Protein AF-A0A4R3VUG9-F1 (afdb_monomer_lite)

Structure (mmCIF, N/CA/C/O backbone):
data_AF-A0A4R3VUG9-F1
#
_entry.id   AF-A0A4R3VUG9-F1
#
loop_
_atom_site.group_PDB
_atom_site.id
_atom_site.type_symbol
_atom_site.label_atom_id
_atom_site.label_alt_id
_atom_site.label_comp_id
_atom_site.label_asym_id
_atom_site.label_entity_id
_atom_site.label_seq_id
_atom_site.pdbx_PDB_ins_code
_atom_site.Cartn_x
_atom_site.Cartn_y
_atom_site.Cartn_z
_atom_site.occupancy
_atom_site.B_iso_or_equiv
_atom_site.auth_seq_id
_atom_site.auth_comp_id
_atom_site.auth_asym_id
_atom_site.auth_atom_id
_atom_site.pdbx_PDB_model_num
ATOM 1 N N . MET A 1 1 ? -8.841 3.083 -35.142 1.00 40.03 1 MET A N 1
ATOM 2 C CA . MET A 1 1 ? -8.170 4.208 -34.458 1.00 40.03 1 MET A CA 1
ATOM 3 C C . MET A 1 1 ? -6.798 3.709 -34.032 1.00 40.03 1 MET A C 1
ATOM 5 O O . MET A 1 1 ? -6.736 2.742 -33.289 1.00 40.03 1 MET A O 1
ATOM 9 N N . LYS A 1 2 ? -5.717 4.235 -34.617 1.00 39.03 2 LYS A N 1
ATOM 10 C CA . LYS A 1 2 ? -4.350 3.794 -34.313 1.00 39.03 2 LYS A CA 1
ATOM 11 C C . LYS A 1 2 ? -3.861 4.646 -33.146 1.00 39.03 2 LYS A C 1
ATOM 13 O O . LYS A 1 2 ? -3.554 5.816 -33.340 1.00 39.03 2 LYS A O 1
ATOM 18 N N . THR A 1 3 ? -3.903 4.096 -31.938 1.00 35.03 3 THR A N 1
ATOM 19 C CA . THR A 1 3 ? -3.443 4.799 -30.739 1.00 35.03 3 THR A CA 1
ATOM 20 C C . THR A 1 3 ? -1.920 4.791 -30.742 1.00 35.03 3 THR A C 1
ATOM 22 O O . THR A 1 3 ? -1.295 3.742 -30.605 1.00 35.03 3 THR A O 1
ATOM 25 N N . THR A 1 4 ? -1.322 5.952 -30.979 1.00 39.03 4 THR A N 1
ATOM 26 C CA . THR A 1 4 ? 0.123 6.152 -30.881 1.00 39.03 4 THR A CA 1
ATOM 27 C C . THR A 1 4 ? 0.481 6.239 -29.400 1.00 39.03 4 THR A C 1
ATOM 29 O O . THR A 1 4 ? 0.087 7.188 -28.727 1.00 39.03 4 THR A O 1
ATOM 32 N N . PHE A 1 5 ? 1.192 5.238 -28.883 1.00 41.72 5 PHE A N 1
ATOM 33 C CA . PHE A 1 5 ? 1.787 5.298 -27.551 1.00 41.72 5 PHE A CA 1
ATOM 34 C C . PHE A 1 5 ? 3.024 6.192 -27.635 1.00 41.72 5 PHE A C 1
ATOM 36 O O . PHE A 1 5 ? 4.017 5.823 -28.261 1.00 41.72 5 PHE A O 1
ATOM 43 N N . VAL A 1 6 ? 2.944 7.388 -27.058 1.00 40.00 6 VAL A N 1
ATOM 44 C CA . VAL A 1 6 ? 4.119 8.233 -26.842 1.00 40.00 6 VAL A CA 1
ATOM 45 C C . VAL A 1 6 ? 4.768 7.727 -25.554 1.00 40.00 6 VAL A C 1
ATOM 47 O O . VAL A 1 6 ? 4.288 8.021 -24.464 1.00 40.00 6 VAL A O 1
ATOM 50 N N . ASN A 1 7 ? 5.784 6.873 -25.684 1.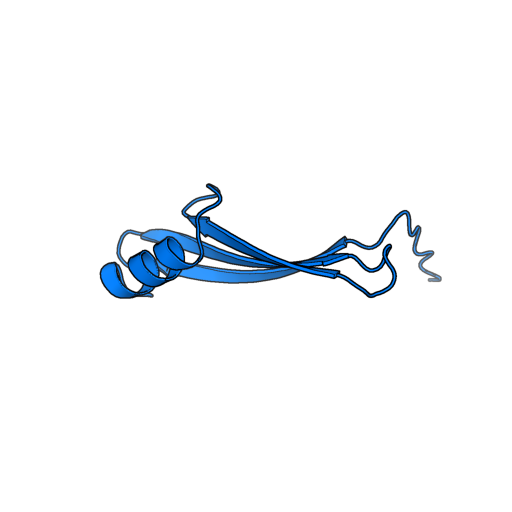00 44.16 7 ASN A N 1
ATOM 51 C CA . ASN A 1 7 ? 6.568 6.384 -24.551 1.00 44.16 7 ASN A CA 1
ATOM 52 C C . ASN A 1 7 ? 7.758 7.296 -24.303 1.00 44.16 7 ASN A C 1
ATOM 54 O O . ASN A 1 7 ? 8.725 7.260 -25.058 1.00 44.16 7 ASN A O 1
ATOM 58 N N . GLU A 1 8 ? 7.704 8.043 -23.207 1.00 48.28 8 GLU A N 1
ATOM 59 C CA . GLU A 1 8 ? 8.852 8.767 -22.647 1.00 48.28 8 GLU A CA 1
ATOM 60 C C . GLU A 1 8 ? 9.367 8.111 -21.346 1.00 48.28 8 GLU A C 1
ATOM 62 O O . GLU A 1 8 ? 9.912 8.777 -20.472 1.00 48.28 8 GLU A O 1
ATOM 67 N N . GLY A 1 9 ? 9.220 6.785 -21.224 1.00 49.75 9 GLY A N 1
ATOM 68 C CA . GLY A 1 9 ? 9.717 5.972 -20.106 1.00 49.75 9 GLY A CA 1
ATOM 69 C C . GLY A 1 9 ? 8.581 5.347 -19.297 1.00 49.75 9 GLY A C 1
ATOM 70 O O . GLY A 1 9 ? 7.755 6.054 -18.719 1.00 49.75 9 GLY A O 1
ATOM 71 N N . HIS A 1 10 ? 8.485 4.016 -19.282 1.00 58.53 10 HIS A N 1
ATOM 72 C CA . HIS A 1 10 ? 7.335 3.342 -18.692 1.00 58.53 10 HIS A CA 1
ATOM 73 C C . HIS A 1 10 ? 7.573 3.047 -17.211 1.00 58.53 10 HIS A C 1
ATOM 75 O O . HIS A 1 10 ? 8.091 2.002 -16.817 1.00 58.53 10 HIS A O 1
ATOM 81 N N . ILE A 1 11 ? 7.124 3.960 -16.353 1.00 69.25 11 ILE A N 1
ATOM 82 C CA . ILE A 1 11 ? 6.919 3.627 -14.944 1.00 69.25 11 ILE A CA 1
ATOM 83 C C . ILE A 1 11 ? 5.527 3.003 -14.816 1.00 69.25 11 ILE A C 1
ATOM 85 O O . ILE A 1 11 ? 4.510 3.697 -14.846 1.00 69.25 11 ILE A O 1
ATOM 89 N N . GLY A 1 12 ? 5.475 1.677 -14.705 1.00 80.12 12 GLY A N 1
ATOM 90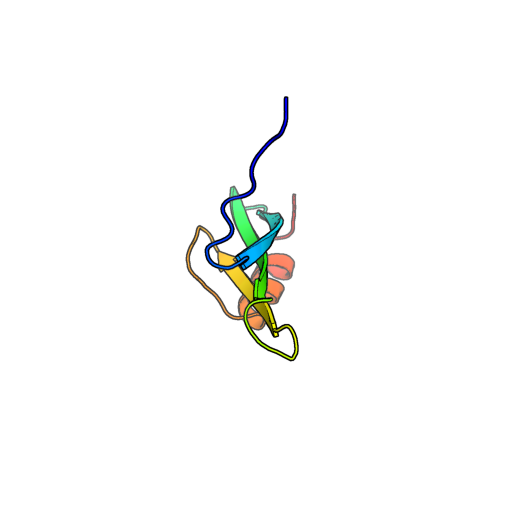 C CA . GLY A 1 12 ? 4.250 0.944 -14.387 1.00 80.12 12 GLY A CA 1
ATOM 91 C C . GLY A 1 12 ? 3.956 0.988 -12.886 1.00 80.12 12 GLY A C 1
ATOM 92 O O . GLY A 1 12 ? 4.880 0.958 -12.073 1.00 80.12 12 GLY A O 1
ATOM 93 N N . GLN A 1 13 ? 2.678 1.032 -12.499 1.00 88.25 13 GLN A N 1
ATOM 94 C CA . GLN A 1 13 ? 2.269 1.028 -11.091 1.00 88.25 13 GLN A CA 1
ATOM 95 C C . GLN A 1 13 ? 1.087 0.081 -10.848 1.00 88.25 13 GLN A C 1
ATOM 97 O O . GLN A 1 13 ? 0.048 0.197 -11.496 1.00 88.25 13 GLN A O 1
ATOM 102 N N . ILE A 1 14 ? 1.221 -0.816 -9.866 1.00 88.88 14 ILE A N 1
ATOM 103 C CA . ILE A 1 14 ? 0.136 -1.673 -9.364 1.00 88.88 14 ILE A CA 1
ATOM 104 C C . ILE A 1 14 ? -0.084 -1.378 -7.878 1.00 88.88 14 ILE A C 1
ATOM 106 O O . ILE A 1 14 ? 0.865 -1.355 -7.096 1.00 88.88 14 ILE A O 1
ATOM 110 N N . ASN A 1 15 ? -1.344 -1.174 -7.482 1.00 91.56 15 ASN A N 1
ATOM 111 C CA . ASN A 1 15 ? -1.729 -0.779 -6.126 1.00 91.56 15 ASN A CA 1
ATOM 112 C C . ASN A 1 15 ? -2.581 -1.850 -5.444 1.00 91.56 15 ASN A C 1
ATOM 114 O O . ASN A 1 15 ? -3.517 -2.372 -6.045 1.00 91.56 15 ASN A O 1
ATOM 118 N N . GLN A 1 16 ? -2.333 -2.080 -4.157 1.00 92.00 16 GLN A N 1
ATOM 119 C CA . GLN A 1 16 ? -3.233 -2.816 -3.276 1.00 92.00 16 GLN A CA 1
ATOM 120 C C . GLN A 1 16 ? -3.508 -1.978 -2.022 1.00 92.00 16 GLN A C 1
ATOM 122 O O . GLN A 1 16 ? -2.595 -1.671 -1.259 1.00 92.00 16 GLN A O 1
ATOM 127 N N . GLY A 1 17 ? -4.764 -1.576 -1.828 1.00 92.94 17 GLY A N 1
ATOM 128 C CA . GLY A 1 17 ? -5.202 -0.743 -0.706 1.00 92.94 17 GLY A CA 1
ATOM 129 C C . GLY A 1 17 ? -6.120 -1.498 0.248 1.00 92.94 17 GLY A C 1
ATOM 130 O O . GLY A 1 17 ? -6.904 -2.337 -0.185 1.00 92.94 17 GLY A O 1
ATOM 131 N N . TYR A 1 18 ? -6.034 -1.167 1.533 1.00 93.75 18 TYR A N 1
ATOM 132 C CA . TYR A 1 18 ? -6.882 -1.702 2.591 1.00 93.75 18 TYR A CA 1
ATOM 133 C C . TYR A 1 18 ? -7.413 -0.562 3.455 1.00 93.75 18 TYR A C 1
ATOM 135 O O . TYR A 1 18 ? -6.654 0.339 3.835 1.00 93.75 18 TYR A O 1
ATOM 143 N N . THR A 1 19 ? -8.694 -0.631 3.803 1.00 95.75 19 THR A N 1
ATOM 144 C CA . THR A 1 19 ? -9.286 0.222 4.833 1.00 95.75 19 THR A CA 1
ATOM 145 C C . THR A 1 19 ? -9.097 -0.461 6.181 1.00 95.75 19 THR A C 1
ATOM 147 O O . THR A 1 19 ? -9.421 -1.633 6.351 1.00 95.75 19 THR A O 1
ATOM 150 N N . LEU A 1 20 ? -8.527 0.262 7.134 1.00 94.12 20 LEU A N 1
ATOM 151 C CA . LEU A 1 20 ? -8.336 -0.202 8.500 1.00 94.12 20 LEU A CA 1
ATOM 152 C C . LEU A 1 20 ? -9.576 0.093 9.345 1.00 94.12 20 LEU A C 1
ATOM 154 O O . LEU A 1 20 ? -10.324 1.023 9.039 1.00 94.12 20 LEU A O 1
ATOM 158 N N . SER A 1 21 ? -9.760 -0.623 10.458 1.00 94.44 21 SER A N 1
ATOM 159 C CA . SER A 1 21 ? -10.951 -0.456 11.317 1.00 94.44 21 SER A CA 1
ATOM 160 C C . SER A 1 21 ? -11.114 0.948 11.907 1.00 94.44 21 SER A C 1
ATOM 162 O O . SER A 1 21 ? -12.211 1.343 12.285 1.00 94.44 21 SER A O 1
ATOM 164 N N . ASN A 1 22 ? -10.039 1.735 11.960 1.00 92.56 22 ASN A N 1
ATOM 165 C CA . ASN A 1 22 ? -10.079 3.142 12.364 1.00 92.56 22 ASN A CA 1
ATOM 166 C C . ASN A 1 22 ? -10.403 4.111 11.202 1.00 92.56 22 ASN A C 1
ATOM 168 O O . ASN A 1 22 ? -10.202 5.319 11.334 1.00 92.56 22 ASN A O 1
ATOM 172 N N . GLY A 1 23 ? -10.846 3.596 10.050 1.00 93.00 23 GLY A N 1
ATOM 173 C CA . GLY A 1 23 ? -11.200 4.365 8.852 1.00 93.00 23 GLY A CA 1
ATOM 174 C C . GLY A 1 23 ? -10.002 4.892 8.055 1.00 93.00 23 GLY A C 1
ATOM 175 O O . GLY A 1 23 ? -10.170 5.663 7.111 1.00 93.00 23 GLY A O 1
ATOM 176 N N . LYS A 1 24 ? -8.775 4.520 8.432 1.00 95.12 24 LYS A N 1
ATOM 177 C CA . LYS A 1 24 ? -7.540 4.962 7.773 1.00 95.12 24 LYS A CA 1
ATOM 178 C C . LYS A 1 24 ? -7.168 3.982 6.665 1.00 95.12 24 LYS A C 1
ATOM 180 O O . LYS A 1 24 ? -7.460 2.799 6.760 1.00 95.12 24 LYS A O 1
ATOM 185 N N . ILE A 1 25 ? -6.502 4.460 5.617 1.00 95.12 25 ILE A N 1
ATOM 186 C CA . ILE A 1 25 ? -6.108 3.617 4.479 1.00 95.12 25 ILE A CA 1
ATOM 187 C C . ILE A 1 25 ? -4.618 3.310 4.567 1.00 95.12 25 ILE A C 1
ATOM 189 O O . ILE A 1 25 ? -3.806 4.233 4.697 1.00 95.12 25 ILE A O 1
ATOM 193 N N . ILE A 1 26 ? -4.269 2.033 4.421 1.00 96.69 26 ILE A N 1
ATOM 194 C CA . ILE A 1 26 ? -2.909 1.600 4.091 1.00 96.69 26 ILE A CA 1
ATOM 195 C C . ILE A 1 26 ? -2.868 1.070 2.663 1.00 96.69 26 ILE A C 1
ATOM 197 O O . ILE A 1 26 ? -3.822 0.451 2.199 1.00 96.69 26 ILE A O 1
ATOM 201 N N . LYS A 1 27 ? -1.772 1.306 1.946 1.00 95.69 27 LYS A N 1
ATOM 202 C CA . LYS A 1 27 ? -1.588 0.804 0.576 1.00 95.69 27 LYS A CA 1
ATOM 203 C C . LYS A 1 27 ? -0.172 0.291 0.361 1.00 95.69 27 LYS A C 1
ATOM 205 O O . LYS A 1 27 ? 0.775 0.903 0.848 1.00 95.69 27 LYS A O 1
ATOM 210 N N . SER A 1 28 ? -0.039 -0.802 -0.379 1.00 95.44 28 SER A N 1
ATOM 211 C CA . SER A 1 28 ? 1.213 -1.234 -0.992 1.00 95.44 28 SER A CA 1
ATOM 212 C C . SER A 1 28 ? 1.183 -0.893 -2.481 1.00 95.44 28 SER A C 1
ATOM 214 O O . SER A 1 28 ? 0.139 -0.966 -3.136 1.00 95.44 28 SER A O 1
ATOM 216 N N . VAL A 1 29 ? 2.322 -0.453 -3.004 1.00 94.69 29 VAL A N 1
ATOM 217 C CA . VAL A 1 29 ? 2.471 0.011 -4.382 1.00 94.69 29 VAL A CA 1
ATOM 218 C C . VAL A 1 29 ? 3.712 -0.625 -4.985 1.00 94.69 29 VAL A C 1
ATOM 220 O O . VAL A 1 29 ? 4.821 -0.386 -4.505 1.00 94.69 29 VAL A O 1
ATOM 223 N N . LEU A 1 30 ? 3.519 -1.431 -6.026 1.00 92.94 30 LEU A N 1
ATOM 224 C CA . LEU A 1 30 ? 4.596 -1.972 -6.843 1.00 92.94 30 LEU A CA 1
ATOM 225 C C . LEU A 1 30 ? 4.846 -1.024 -8.013 1.00 92.94 30 LEU A C 1
ATOM 227 O O . LEU A 1 30 ? 3.966 -0.830 -8.850 1.00 92.94 30 LEU A O 1
ATOM 231 N N . PHE A 1 31 ? 6.047 -0.465 -8.064 1.00 91.06 31 PHE A N 1
ATOM 232 C CA . PHE A 1 31 ? 6.553 0.296 -9.195 1.00 91.06 31 PHE A CA 1
ATOM 233 C C . PHE A 1 31 ? 7.431 -0.605 -10.053 1.00 91.06 31 PHE A C 1
ATOM 235 O O . PHE A 1 31 ? 8.304 -1.298 -9.525 1.00 91.06 31 PHE A O 1
ATOM 242 N N . THR A 1 32 ? 7.225 -0.558 -11.362 1.00 89.75 32 THR A N 1
ATOM 243 C CA . THR A 1 32 ? 8.087 -1.194 -12.357 1.00 89.75 32 THR A CA 1
ATOM 244 C C . THR A 1 32 ? 8.770 -0.101 -13.159 1.00 89.75 32 THR A C 1
ATOM 246 O O . THR A 1 32 ? 8.098 0.783 -13.676 1.00 89.75 32 THR A O 1
ATOM 249 N N . ASP A 1 33 ? 10.093 -0.168 -13.238 1.00 85.94 33 ASP A N 1
ATOM 250 C CA . ASP A 1 33 ? 10.934 0.706 -14.051 1.00 85.94 33 ASP A CA 1
ATOM 251 C C . ASP A 1 33 ? 11.607 -0.160 -15.119 1.00 85.94 33 ASP A C 1
ATOM 253 O O . ASP A 1 33 ? 12.547 -0.913 -14.831 1.00 85.94 33 ASP A O 1
ATOM 257 N N . ASP A 1 34 ? 11.057 -0.107 -16.332 1.00 81.94 34 ASP A N 1
ATOM 258 C CA . ASP A 1 34 ? 11.542 -0.855 -17.494 1.00 81.94 34 ASP A CA 1
ATOM 259 C C . ASP A 1 34 ? 12.537 -0.065 -18.357 1.00 81.94 34 ASP A C 1
ATOM 261 O O . ASP A 1 34 ? 13.119 -0.619 -19.292 1.00 81.94 34 ASP A O 1
ATOM 265 N N . CYS A 1 35 ? 12.807 1.196 -17.998 1.00 78.19 35 CYS A N 1
ATOM 266 C CA . CYS A 1 35 ? 13.834 2.019 -18.632 1.00 78.19 35 CYS A CA 1
ATOM 267 C C . CYS A 1 35 ? 15.247 1.500 -18.330 1.00 78.19 35 CYS A C 1
ATOM 269 O O . CYS A 1 35 ? 16.213 1.887 -18.989 1.00 78.19 35 CYS A O 1
ATOM 271 N N . GLN A 1 36 ? 15.389 0.651 -17.310 1.00 69.31 36 GLN A N 1
ATOM 272 C CA . GLN A 1 36 ? 16.659 0.088 -16.869 1.00 69.31 36 GLN A CA 1
ATOM 273 C C . GLN A 1 36 ? 16.731 -1.403 -17.216 1.00 69.31 36 GLN A C 1
ATOM 275 O O . GLN A 1 36 ? 15.752 -2.131 -17.079 1.00 69.31 36 GLN A O 1
ATOM 280 N N . SER A 1 37 ? 17.909 -1.867 -17.647 1.00 79.19 37 SER A N 1
ATOM 281 C CA . SER A 1 37 ? 18.206 -3.292 -17.833 1.00 79.19 37 SER A CA 1
ATOM 282 C C . SER A 1 37 ? 19.209 -3.736 -16.763 1.00 79.19 37 SER A C 1
ATOM 284 O O . SER A 1 37 ? 20.325 -3.209 -16.735 1.00 79.19 37 SER A O 1
ATOM 286 N N . PRO A 1 38 ? 18.844 -4.659 -15.855 1.00 83.62 38 PRO A N 1
ATOM 287 C CA . PRO A 1 38 ? 17.568 -5.379 -15.782 1.00 83.62 38 PRO A CA 1
ATOM 288 C C . PRO A 1 38 ? 16.403 -4.493 -15.306 1.00 83.62 38 PRO A C 1
ATOM 290 O O . PRO A 1 38 ? 16.629 -3.518 -14.585 1.00 83.62 38 PRO A O 1
ATOM 293 N N . ILE A 1 39 ? 15.170 -4.883 -15.663 1.00 86.19 39 ILE A N 1
ATOM 294 C CA . ILE A 1 39 ? 13.930 -4.242 -15.189 1.00 86.19 39 ILE A CA 1
ATOM 295 C C . ILE A 1 39 ? 13.951 -4.193 -13.661 1.00 86.19 39 ILE A C 1
ATOM 297 O O . ILE A 1 39 ? 14.206 -5.210 -13.005 1.00 86.19 39 ILE A O 1
ATOM 301 N N . ARG A 1 40 ? 13.664 -3.023 -13.088 1.00 86.50 40 ARG A N 1
ATOM 302 C CA . ARG A 1 40 ? 13.670 -2.824 -11.636 1.00 86.50 40 ARG A CA 1
ATOM 303 C C . ARG A 1 40 ? 12.256 -2.793 -11.079 1.00 86.50 40 ARG A C 1
ATOM 305 O O . ARG A 1 40 ? 11.346 -2.220 -11.671 1.00 86.50 40 ARG A O 1
ATOM 312 N N . TYR A 1 41 ? 12.098 -3.385 -9.900 1.00 88.75 41 TYR A N 1
ATOM 313 C CA . TYR A 1 41 ? 10.840 -3.424 -9.165 1.00 88.75 41 TYR A CA 1
ATOM 314 C C . TYR A 1 41 ? 11.044 -2.808 -7.786 1.00 88.75 41 TYR A C 1
ATOM 316 O O . TYR A 1 41 ? 11.945 -3.214 -7.051 1.00 88.75 41 TYR A O 1
ATOM 324 N N . TYR A 1 42 ? 10.194 -1.853 -7.419 1.00 90.69 42 TYR A N 1
ATOM 325 C CA . TYR A 1 42 ? 10.232 -1.198 -6.115 1.00 90.69 42 TYR A CA 1
ATOM 326 C C . TYR A 1 42 ? 8.885 -1.362 -5.429 1.00 90.69 42 TYR A C 1
ATOM 328 O O . TYR A 1 42 ? 7.854 -0.981 -5.977 1.00 90.69 42 TYR A O 1
ATOM 336 N N . LEU A 1 43 ? 8.887 -1.910 -4.217 1.00 94.19 43 LEU A N 1
ATOM 337 C CA . LEU A 1 43 ? 7.681 -2.042 -3.409 1.00 94.19 43 LEU A CA 1
ATOM 338 C C . LEU A 1 43 ? 7.694 -0.984 -2.310 1.00 94.19 43 LEU A C 1
ATOM 340 O O . LEU A 1 43 ? 8.582 -0.980 -1.458 1.00 94.19 43 LEU A O 1
ATOM 344 N N . LYS A 1 44 ? 6.702 -0.097 -2.334 1.00 95.88 44 LYS A N 1
ATOM 345 C CA . LYS A 1 44 ? 6.519 0.957 -1.335 1.00 95.88 44 LYS A CA 1
ATOM 346 C C . LYS A 1 44 ? 5.223 0.763 -0.569 1.00 95.88 44 LYS A C 1
ATOM 348 O O . LYS A 1 44 ? 4.263 0.195 -1.087 1.00 95.88 44 LYS A O 1
ATOM 353 N N . TYR A 1 45 ? 5.189 1.274 0.653 1.00 97.06 45 TYR A N 1
ATOM 354 C CA . TYR A 1 45 ? 4.039 1.177 1.542 1.00 97.06 45 TYR A CA 1
ATOM 355 C C . TYR A 1 45 ? 3.649 2.565 2.017 1.00 97.06 45 TYR A C 1
ATOM 357 O O . TYR A 1 45 ? 4.510 3.421 2.202 1.00 97.06 45 TYR A O 1
ATOM 365 N N . TYR A 1 46 ? 2.357 2.795 2.224 1.00 97.06 46 TYR A N 1
ATOM 366 C CA . TYR A 1 46 ? 1.861 4.089 2.670 1.00 97.06 46 TYR A CA 1
ATOM 367 C C . TYR A 1 46 ? 0.746 3.948 3.702 1.00 97.06 46 TYR A C 1
ATOM 369 O O . TYR A 1 46 ? -0.075 3.037 3.603 1.00 97.06 46 TYR A O 1
ATOM 377 N N . TYR A 1 47 ? 0.662 4.918 4.612 1.00 96.06 47 TYR A N 1
ATOM 378 C CA . TYR A 1 47 ? -0.468 5.164 5.510 1.00 96.06 47 TYR A CA 1
ATOM 379 C C . TYR A 1 47 ? -1.007 6.575 5.262 1.00 96.06 47 TYR A C 1
ATOM 381 O O . TYR A 1 47 ? -0.274 7.549 5.407 1.00 96.06 47 TYR A O 1
ATOM 389 N N . GLN A 1 48 ? -2.268 6.704 4.837 1.00 91.50 48 GLN A N 1
ATOM 390 C CA . GLN A 1 48 ? -2.89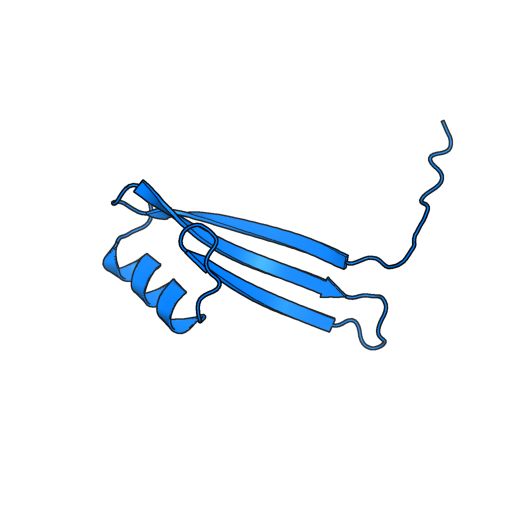0 7.997 4.489 1.00 91.50 48 GLN A CA 1
ATOM 391 C C . GLN A 1 48 ? -2.029 8.912 3.589 1.00 91.50 48 GLN A C 1
ATOM 393 O O . GLN A 1 48 ? -2.062 10.131 3.725 1.00 91.50 48 GLN A O 1
ATOM 398 N N . ASN A 1 49 ? -1.279 8.324 2.652 1.00 91.56 49 ASN A N 1
ATOM 399 C CA . ASN A 1 49 ? -0.336 8.984 1.729 1.00 91.56 49 ASN A CA 1
ATOM 400 C C . ASN A 1 49 ? 1.068 9.287 2.268 1.00 91.56 49 ASN A C 1
ATOM 402 O O . ASN A 1 49 ? 1.919 9.671 1.471 1.00 91.56 49 ASN A O 1
ATOM 406 N N . LEU A 1 50 ? 1.355 9.041 3.546 1.00 96.62 50 LEU A N 1
ATOM 407 C CA . LEU A 1 50 ? 2.723 9.071 4.061 1.00 96.62 50 LEU A CA 1
ATOM 408 C C . LEU A 1 50 ? 3.425 7.750 3.729 1.00 96.62 50 LEU A C 1
ATOM 410 O O . LEU A 1 50 ? 2.872 6.694 4.033 1.00 96.62 50 LEU A O 1
ATOM 414 N N . GLU A 1 51 ? 4.604 7.800 3.103 1.00 97.25 51 GLU A N 1
ATOM 415 C CA . GLU A 1 51 ? 5.427 6.604 2.873 1.00 97.25 51 GLU A CA 1
ATOM 416 C C . GLU A 1 51 ? 5.894 6.042 4.223 1.00 97.25 51 GLU A C 1
ATOM 418 O O . GLU A 1 51 ? 6.368 6.780 5.085 1.00 97.25 51 GLU A O 1
ATOM 423 N N . ILE A 1 52 ? 5.725 4.738 4.415 1.00 97.75 52 ILE A N 1
ATOM 424 C CA . ILE A 1 52 ? 6.087 4.022 5.638 1.00 97.75 52 ILE A CA 1
ATOM 425 C C . ILE A 1 52 ? 6.945 2.808 5.299 1.00 97.75 52 ILE A C 1
ATOM 427 O O . ILE A 1 52 ? 6.988 2.336 4.160 1.00 97.75 52 ILE A O 1
ATOM 431 N N . THR A 1 53 ? 7.611 2.260 6.310 1.00 97.88 53 THR A N 1
ATOM 432 C CA . THR A 1 53 ? 8.346 1.006 6.153 1.00 97.88 53 THR A CA 1
ATOM 433 C C . THR A 1 53 ? 7.385 -0.174 5.996 1.00 97.88 53 THR A C 1
ATOM 435 O O . THR A 1 53 ? 6.231 -0.138 6.436 1.00 97.88 53 THR A O 1
ATOM 438 N N . ARG A 1 54 ? 7.889 -1.272 5.418 1.00 96.62 54 ARG A N 1
ATOM 439 C CA . ARG A 1 54 ? 7.174 -2.558 5.391 1.00 96.62 54 ARG A CA 1
ATOM 440 C C . ARG A 1 54 ? 6.748 -3.000 6.792 1.00 96.62 54 ARG A C 1
ATOM 442 O O . ARG A 1 54 ? 5.644 -3.494 6.970 1.00 96.62 54 ARG A O 1
ATOM 449 N N . GLU A 1 55 ? 7.620 -2.822 7.780 1.00 97.44 55 GLU A N 1
ATOM 450 C CA . GLU A 1 55 ? 7.351 -3.214 9.164 1.00 97.44 55 GLU A CA 1
ATOM 451 C C . GLU A 1 55 ? 6.153 -2.454 9.744 1.00 97.44 55 GLU A C 1
ATOM 453 O O . GLU A 1 55 ? 5.234 -3.072 10.279 1.00 97.44 55 GLU A O 1
ATOM 458 N N . MET A 1 56 ? 6.096 -1.131 9.552 1.00 96.75 56 MET A N 1
ATOM 459 C CA . MET A 1 56 ? 4.941 -0.332 9.971 1.00 96.75 56 MET A CA 1
ATOM 460 C C . MET A 1 56 ? 3.656 -0.760 9.260 1.00 96.75 56 MET A C 1
ATOM 462 O O . MET A 1 56 ? 2.602 -0.819 9.890 1.00 96.75 56 MET A O 1
ATOM 466 N N . PHE A 1 57 ? 3.733 -1.096 7.970 1.00 96.38 57 PHE A N 1
ATOM 467 C CA . PHE A 1 57 ? 2.579 -1.575 7.210 1.00 96.38 57 PHE A CA 1
ATOM 468 C C . PHE A 1 57 ? 1.986 -2.854 7.816 1.00 96.38 57 PHE A C 1
ATOM 470 O O . PHE A 1 57 ? 0.778 -2.915 8.054 1.00 96.38 57 PHE A O 1
ATOM 477 N N . GLU A 1 58 ? 2.827 -3.845 8.123 1.00 95.44 58 GLU A N 1
ATOM 478 C CA . GLU A 1 58 ? 2.388 -5.092 8.760 1.00 95.44 58 GLU A CA 1
ATOM 479 C C . GLU A 1 58 ? 1.848 -4.852 10.178 1.00 95.44 58 GLU A C 1
ATOM 481 O O . GLU A 1 58 ? 0.811 -5.407 10.549 1.00 95.44 58 GLU A O 1
ATOM 486 N N . ILE A 1 59 ? 2.493 -3.973 10.959 1.00 96.00 59 ILE A N 1
ATOM 487 C CA . ILE A 1 59 ? 2.023 -3.591 12.298 1.00 96.00 59 ILE A CA 1
ATOM 488 C C . ILE A 1 59 ? 0.637 -2.951 12.219 1.00 96.00 59 ILE A C 1
ATOM 490 O O . ILE A 1 59 ? -0.247 -3.348 12.976 1.00 96.00 59 ILE A O 1
ATOM 494 N N . TYR A 1 60 ? 0.407 -2.001 11.309 1.00 94.31 60 TYR A N 1
ATOM 495 C CA . TYR A 1 60 ? -0.896 -1.349 11.164 1.00 94.31 60 TYR A CA 1
ATOM 496 C C . TYR A 1 60 ? -1.967 -2.329 10.704 1.00 94.31 60 TYR A C 1
ATOM 498 O O . TYR A 1 60 ? -3.042 -2.365 11.299 1.00 94.31 60 TYR A O 1
ATOM 506 N N . LYS A 1 61 ? -1.658 -3.170 9.711 1.00 92.50 61 LYS A N 1
ATOM 507 C CA . LYS A 1 61 ? -2.577 -4.197 9.2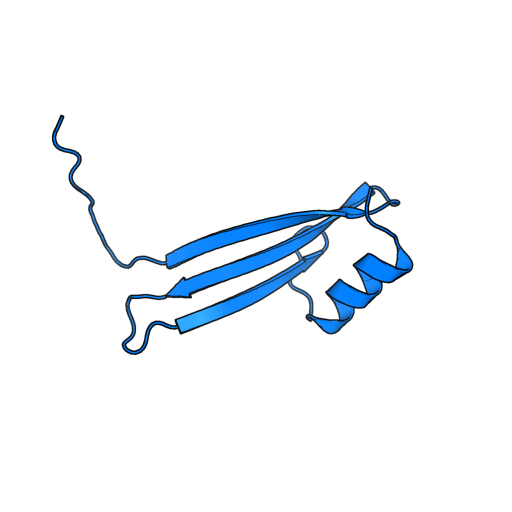16 1.00 92.50 61 LYS A CA 1
ATOM 508 C C . LYS A 1 61 ? -2.996 -5.165 10.327 1.00 92.50 61 LYS A C 1
ATOM 510 O O . LYS A 1 61 ? -4.178 -5.468 10.457 1.00 92.50 61 LYS A O 1
ATOM 515 N N . ARG A 1 62 ? -2.044 -5.619 11.151 1.00 93.69 62 ARG A N 1
ATOM 516 C CA . ARG A 1 62 ? -2.295 -6.552 12.262 1.00 93.69 62 ARG A CA 1
ATOM 517 C C . ARG A 1 62 ? -3.000 -5.893 13.446 1.00 93.69 62 A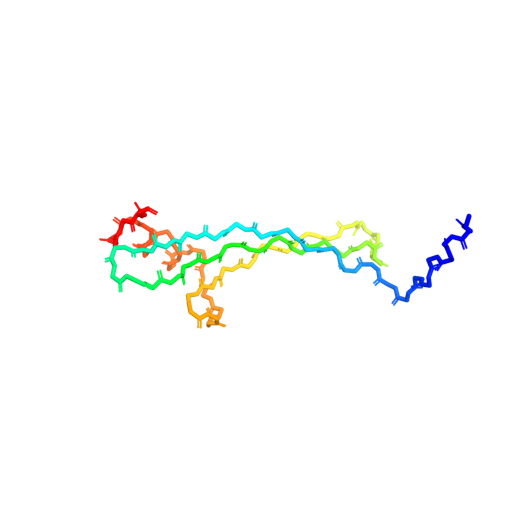RG A C 1
ATOM 519 O O . ARG A 1 62 ? -3.897 -6.495 14.021 1.00 93.69 62 ARG A O 1
ATOM 526 N N . THR A 1 63 ? -2.576 -4.690 13.823 1.00 92.25 63 THR A N 1
ATOM 527 C CA . THR A 1 63 ? -3.065 -3.995 15.026 1.00 92.25 63 THR A CA 1
ATOM 528 C C . THR A 1 63 ? -4.458 -3.424 14.820 1.00 92.25 63 THR A C 1
ATOM 530 O O . THR A 1 63 ? -5.302 -3.525 15.703 1.00 92.25 63 THR A O 1
ATOM 533 N N . LEU A 1 64 ? -4.693 -2.799 13.666 1.00 90.50 64 LEU A N 1
ATOM 534 C CA . LEU A 1 64 ? -5.943 -2.096 13.392 1.00 90.50 64 LEU A CA 1
ATOM 535 C C . LEU A 1 64 ? -6.956 -2.980 12.661 1.00 90.50 64 LEU A C 1
AT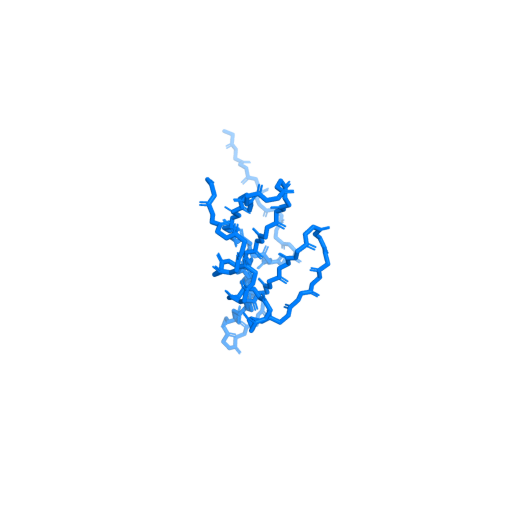OM 537 O O . LEU A 1 64 ? -8.131 -2.630 12.636 1.00 90.50 64 LEU A O 1
ATOM 541 N N . GLY A 1 65 ? -6.529 -4.114 12.096 1.00 84.12 65 GLY A N 1
ATOM 542 C CA . GLY A 1 65 ? -7.375 -4.995 11.292 1.00 84.12 65 GLY A CA 1
ATOM 543 C C . GLY A 1 65 ? -7.759 -4.374 9.946 1.00 84.12 65 GLY A C 1
ATOM 544 O O . GLY A 1 65 ? -7.781 -3.154 9.792 1.00 84.12 65 GLY A O 1
ATOM 545 N N . VAL A 1 66 ? -8.054 -5.225 8.965 1.00 86.56 66 VAL A N 1
ATOM 546 C CA . VAL A 1 66 ? -8.603 -4.821 7.661 1.00 86.56 66 VAL A CA 1
ATOM 547 C C . VAL A 1 66 ? -10.107 -5.062 7.678 1.00 86.56 66 VAL A C 1
ATOM 549 O O . VAL A 1 66 ? -10.531 -6.135 8.111 1.00 86.56 66 VAL A O 1
ATOM 552 N N . VAL A 1 67 ? -10.872 -4.077 7.205 1.00 79.19 67 VAL A N 1
ATOM 553 C CA . VAL A 1 67 ? -12.333 -4.141 7.034 1.00 79.19 67 VAL A CA 1
ATOM 554 C C . VAL A 1 67 ? -12.683 -4.379 5.574 1.00 79.19 67 VAL A C 1
ATOM 556 O O . VAL A 1 67 ? -12.037 -3.742 4.708 1.00 79.19 67 VAL A O 1
#

pLDDT: mean 83.93, std 18.15, range [35.03, 97.88]

Radius of gyration: 15.79 Å; chains: 1; bounding box: 30×16×50 Å

Secondary structure (DSSP, 8-state):
-------S--EEEEEEEEEBTTS-EEEEEEEEE-SSSSPEEEEEEEETTEEE-HHHHHHHHHHH-B-

Sequence (67 aa):
MKTTFVNEGHIGQINQGYTLSNGKIIKSVLFTDDCQSPIRYYLKYYYQNLEITREMFEIYKRTLGVV

Organism: NCBI:txid797292

Foldseek 3Di:
DDDDDPDPWDWDKDKDWFQFQVRKIKMWIWTWGVVDVVIDIDIWIDINNHTDDPVVSVVRCVVRPTD